Protein AF-A0A928TLM6-F1 (afdb_monomer_lite)

Structure (mmCIF, N/CA/C/O backbone):
data_AF-A0A928TLM6-F1
#
_entry.id   AF-A0A928TLM6-F1
#
loop_
_atom_site.group_PDB
_atom_site.id
_atom_site.type_symbol
_atom_site.label_atom_id
_atom_site.label_alt_id
_atom_site.label_comp_id
_atom_site.label_asym_id
_atom_site.label_entity_id
_atom_site.label_seq_id
_atom_site.pdbx_PDB_ins_code
_atom_site.Cartn_x
_atom_site.Cartn_y
_atom_site.Cartn_z
_atom_site.occupancy
_atom_site.B_iso_or_equiv
_atom_site.auth_seq_id
_atom_site.auth_comp_id
_atom_site.auth_asym_id
_atom_site.auth_atom_id
_atom_site.pdbx_PDB_model_num
ATOM 1 N N . MET A 1 1 ? -22.500 26.423 -37.626 1.00 42.41 1 MET A N 1
ATOM 2 C CA . MET A 1 1 ? -21.989 25.139 -38.143 1.00 42.41 1 MET A CA 1
ATOM 3 C C . MET A 1 1 ? -21.285 24.426 -37.000 1.00 42.41 1 MET A C 1
ATOM 5 O O . MET A 1 1 ? -20.219 24.840 -36.583 1.00 42.41 1 MET A O 1
ATOM 9 N N . THR A 1 2 ? -22.030 23.483 -36.425 1.00 45.12 2 THR A N 1
ATOM 10 C CA . THR A 1 2 ? -21.665 22.320 -35.600 1.00 45.12 2 THR A CA 1
ATOM 11 C C . THR A 1 2 ? -20.533 22.428 -34.565 1.00 45.12 2 THR A C 1
ATOM 13 O O . THR A 1 2 ? -19.351 22.345 -34.869 1.00 45.12 2 THR A O 1
ATOM 16 N N . ASN A 1 3 ? -20.981 22.476 -33.307 1.00 57.50 3 ASN A N 1
ATOM 17 C CA . ASN A 1 3 ? -20.340 21.979 -32.087 1.00 57.50 3 ASN A CA 1
ATOM 18 C C . ASN A 1 3 ? -19.489 20.704 -32.308 1.00 57.50 3 ASN A C 1
ATOM 20 O O . ASN A 1 3 ? -20.026 19.689 -32.750 1.00 57.50 3 ASN A O 1
ATOM 24 N N . ALA A 1 4 ? -18.218 20.712 -31.895 1.00 57.41 4 ALA A N 1
ATOM 25 C CA . ALA A 1 4 ? -17.391 19.508 -31.734 1.00 57.41 4 ALA A CA 1
ATOM 26 C C . ALA A 1 4 ? -16.547 19.638 -30.451 1.00 57.41 4 ALA A C 1
ATOM 28 O O . ALA A 1 4 ? -15.432 20.143 -30.456 1.00 57.41 4 ALA A O 1
ATOM 29 N N . ARG A 1 5 ? -17.200 19.446 -29.298 1.00 55.75 5 ARG A N 1
ATOM 30 C CA . ARG A 1 5 ? -17.010 18.291 -28.401 1.00 55.75 5 ARG A CA 1
ATOM 31 C C . ARG A 1 5 ? -15.564 18.076 -27.946 1.00 55.75 5 ARG A C 1
ATOM 33 O O . ARG A 1 5 ? -14.765 17.440 -28.623 1.00 55.75 5 ARG A O 1
ATOM 40 N N . SER A 1 6 ? -15.315 18.531 -26.718 1.00 63.03 6 SER A N 1
ATOM 41 C CA . SER A 1 6 ? -14.666 17.758 -25.655 1.00 63.03 6 SER A CA 1
ATOM 42 C C . SER A 1 6 ? -14.364 16.304 -26.047 1.00 63.03 6 SER A C 1
ATOM 44 O O . SER A 1 6 ? -15.284 15.500 -26.061 1.00 63.03 6 SER A O 1
ATOM 46 N N . ASN A 1 7 ? -13.104 15.985 -26.348 1.00 56.19 7 ASN A N 1
ATOM 47 C CA . ASN A 1 7 ? -12.569 14.627 -26.537 1.00 56.19 7 ASN A CA 1
ATOM 48 C C . ASN A 1 7 ? -11.042 14.730 -26.305 1.00 56.19 7 ASN A C 1
ATOM 50 O O . ASN A 1 7 ? -10.360 15.361 -27.101 1.00 56.19 7 ASN A O 1
ATOM 54 N N . ARG A 1 8 ? -10.434 14.239 -25.216 1.00 58.03 8 ARG A N 1
ATOM 55 C CA . ARG A 1 8 ? -10.592 12.913 -24.603 1.00 58.03 8 ARG A CA 1
ATOM 56 C C . ARG A 1 8 ? -10.643 12.956 -23.072 1.00 58.03 8 ARG A C 1
ATOM 58 O O . ARG A 1 8 ? -9.667 13.274 -22.406 1.00 58.03 8 ARG A O 1
ATOM 65 N N . ARG A 1 9 ? -11.781 12.504 -22.551 1.00 60.16 9 ARG A N 1
ATOM 66 C CA . ARG A 1 9 ? -11.966 11.911 -21.219 1.00 60.16 9 ARG A CA 1
ATOM 67 C C . ARG A 1 9 ? -11.669 10.391 -21.248 1.00 60.16 9 ARG A C 1
ATOM 69 O O . ARG A 1 9 ? -12.284 9.647 -20.498 1.00 60.16 9 ARG A O 1
ATOM 76 N N . GLU A 1 10 ? -10.787 9.926 -22.139 1.00 50.03 10 GLU A N 1
ATOM 77 C CA . GLU A 1 10 ? -10.573 8.489 -22.425 1.00 50.03 10 GLU A CA 1
ATOM 78 C C . GLU A 1 10 ? -9.204 7.939 -21.993 1.00 50.03 10 GLU A C 1
ATOM 80 O O . GLU A 1 10 ? -8.877 6.817 -22.346 1.00 50.03 10 GLU A O 1
ATOM 85 N N . GLU A 1 11 ? -8.426 8.665 -21.184 1.00 45.78 11 GLU A N 1
ATOM 86 C CA . GLU A 1 11 ? -7.372 8.039 -20.357 1.00 45.78 11 GLU A CA 1
ATOM 87 C C . GLU A 1 11 ? -7.950 7.799 -18.955 1.00 45.78 11 GLU A C 1
ATOM 89 O O . GLU A 1 11 ? -7.515 8.314 -17.927 1.00 45.78 11 GLU A O 1
ATOM 94 N N . SER A 1 12 ? -9.086 7.116 -18.959 1.00 51.28 12 SER A N 1
ATOM 95 C CA . SER A 1 12 ? -9.782 6.652 -17.779 1.00 51.28 12 SER A CA 1
ATOM 96 C C . SER A 1 12 ? -9.084 5.361 -17.337 1.00 51.28 12 SER A C 1
ATOM 98 O O . SER A 1 12 ? -9.094 4.377 -18.069 1.00 51.28 12 SER A O 1
ATOM 100 N N . VAL A 1 13 ? -8.492 5.390 -16.139 1.00 48.41 13 VAL A N 1
ATOM 101 C CA . VAL A 1 13 ? -8.321 4.246 -15.219 1.00 48.41 13 VAL A CA 1
ATOM 102 C C . VAL A 1 13 ? -7.526 3.013 -15.687 1.00 48.41 13 VAL A C 1
ATOM 104 O O . VAL A 1 13 ? -8.004 1.885 -15.596 1.00 48.41 13 VAL A O 1
ATOM 107 N N . VAL A 1 14 ? -6.246 3.185 -16.030 1.00 48.06 14 VAL A N 1
ATOM 108 C CA . VAL A 1 14 ? -5.250 2.114 -15.812 1.00 48.06 14 VAL A CA 1
ATOM 109 C C . VAL A 1 14 ? -4.160 2.624 -14.869 1.00 48.06 14 VAL A C 1
ATOM 111 O O . VAL A 1 14 ? -3.310 3.418 -15.252 1.00 48.06 14 VAL A O 1
ATOM 114 N N . ALA A 1 15 ? -4.282 2.223 -13.600 1.00 58.38 15 ALA A N 1
ATOM 115 C CA . ALA A 1 15 ? -3.444 2.530 -12.440 1.00 58.38 15 ALA A CA 1
ATOM 116 C C . ALA A 1 15 ? -2.025 3.049 -12.760 1.00 58.38 15 ALA A C 1
ATOM 118 O O . ALA A 1 15 ? -1.083 2.280 -12.942 1.00 58.38 15 ALA A O 1
ATOM 119 N N . GLY A 1 16 ? -1.860 4.376 -12.732 1.00 64.88 16 GLY A N 1
ATOM 120 C CA . GLY A 1 16 ? -0.569 5.074 -12.756 1.00 64.88 16 GLY A CA 1
ATOM 121 C C . GLY A 1 16 ? 0.162 5.019 -11.411 1.00 64.88 16 GLY A C 1
ATOM 122 O O . GLY A 1 16 ? 0.739 6.015 -10.977 1.00 64.88 16 GLY A O 1
ATOM 123 N N . TYR A 1 17 ? 0.087 3.885 -10.714 1.00 75.50 17 TYR A N 1
ATOM 124 C CA . TYR A 1 17 ? 0.724 3.703 -9.417 1.00 75.50 17 TYR A CA 1
ATOM 125 C C . TYR A 1 17 ? 2.089 3.047 -9.591 1.00 75.50 17 TYR A C 1
ATOM 127 O O . TYR A 1 17 ? 2.206 1.952 -10.136 1.00 75.50 17 TYR A O 1
ATOM 135 N N . ASP A 1 18 ? 3.128 3.726 -9.105 1.00 84.69 18 ASP A N 1
ATOM 136 C CA . ASP A 1 18 ? 4.475 3.168 -9.045 1.00 84.69 18 ASP A CA 1
ATOM 137 C C . ASP A 1 18 ? 4.474 1.981 -8.060 1.00 84.69 18 ASP A C 1
ATOM 139 O O . ASP A 1 18 ? 4.206 2.180 -6.869 1.00 84.69 18 ASP A O 1
ATOM 143 N N . PRO A 1 19 ? 4.777 0.751 -8.516 1.00 86.00 19 PRO A N 1
ATOM 144 C CA . PRO A 1 19 ? 4.727 -0.438 -7.674 1.00 86.00 19 PRO A CA 1
ATOM 145 C C . PRO A 1 19 ? 5.738 -0.393 -6.521 1.00 86.00 19 PRO A C 1
ATOM 147 O O . PRO A 1 19 ? 5.555 -1.111 -5.539 1.00 86.00 19 PRO A O 1
ATOM 150 N N . ALA A 1 20 ? 6.776 0.448 -6.592 1.00 89.25 20 ALA A N 1
ATOM 151 C CA . ALA A 1 20 ? 7.758 0.648 -5.528 1.00 89.25 20 ALA A CA 1
ATOM 152 C C . ALA A 1 20 ? 7.353 1.743 -4.522 1.00 89.25 20 ALA A C 1
ATOM 154 O O . ALA A 1 20 ? 8.044 1.948 -3.514 1.00 89.25 20 ALA A O 1
ATOM 155 N N . ARG A 1 21 ? 6.238 2.447 -4.757 1.00 91.19 21 ARG A N 1
ATOM 156 C CA . ARG A 1 21 ? 5.766 3.548 -3.912 1.00 91.19 21 ARG A CA 1
ATOM 157 C C . ARG A 1 21 ? 4.401 3.273 -3.311 1.00 91.19 21 ARG A C 1
ATOM 159 O O . ARG A 1 21 ? 3.549 2.593 -3.866 1.00 91.19 21 ARG A O 1
ATOM 166 N N . CYS A 1 22 ? 4.201 3.841 -2.132 1.00 92.12 22 CYS A N 1
ATOM 167 C CA . CYS A 1 22 ? 2.926 3.821 -1.448 1.00 92.12 22 CYS A CA 1
ATOM 168 C C . CYS A 1 22 ? 1.972 4.829 -2.113 1.00 92.12 22 CYS A C 1
ATOM 170 O O . CYS A 1 22 ? 2.302 6.017 -2.142 1.00 92.12 22 CYS A O 1
ATOM 172 N N . PRO A 1 23 ? 0.775 4.421 -2.569 1.00 90.06 23 PRO A N 1
ATOM 173 C CA . PRO A 1 23 ? -0.202 5.334 -3.172 1.00 90.06 23 PRO A CA 1
ATOM 174 C C . PRO A 1 23 ? -0.771 6.348 -2.167 1.00 90.06 23 PRO A C 1
ATOM 176 O O . PRO A 1 23 ? -1.282 7.389 -2.564 1.00 90.06 23 PRO A O 1
ATOM 179 N N . ARG A 1 24 ? -0.669 6.064 -0.859 1.00 88.75 24 ARG A N 1
ATOM 180 C CA . ARG A 1 24 ? -1.183 6.926 0.216 1.00 88.75 24 ARG A CA 1
ATOM 181 C C . ARG A 1 24 ? -0.237 8.072 0.575 1.00 88.75 24 ARG A C 1
ATOM 183 O O . ARG A 1 24 ? -0.702 9.161 0.885 1.00 88.75 24 ARG A O 1
ATOM 190 N N . CYS A 1 25 ? 1.075 7.829 0.588 1.00 91.12 25 CYS A N 1
ATOM 191 C CA . CYS A 1 25 ? 2.061 8.810 1.066 1.00 91.12 25 CYS A CA 1
ATOM 192 C C . CYS A 1 25 ? 3.225 9.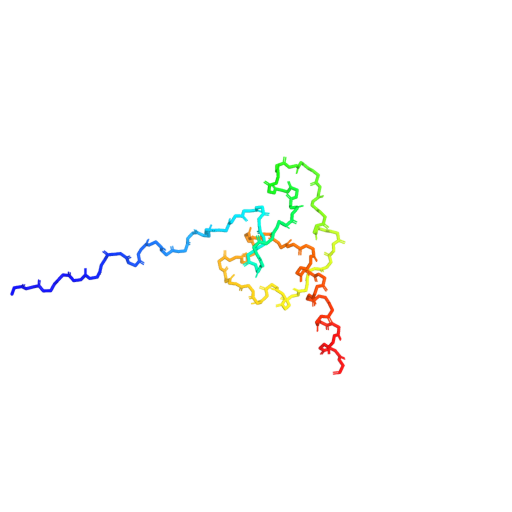080 0.099 1.00 91.12 25 CYS A C 1
ATOM 194 O O . CYS A 1 25 ? 4.075 9.912 0.395 1.00 91.12 25 CYS A O 1
ATOM 196 N N . GLY A 1 26 ? 3.318 8.363 -1.025 1.00 90.31 26 GLY A N 1
ATOM 197 C CA . GLY A 1 26 ? 4.387 8.500 -2.025 1.00 90.31 26 GLY A CA 1
ATOM 198 C C . GLY A 1 26 ? 5.757 7.931 -1.621 1.00 90.31 26 GLY A C 1
ATOM 199 O O . GLY A 1 26 ? 6.677 7.895 -2.446 1.00 90.31 26 GLY A O 1
ATOM 200 N N . ALA A 1 27 ? 5.909 7.473 -0.374 1.00 92.06 27 ALA A N 1
ATOM 201 C CA . ALA A 1 27 ? 7.150 6.895 0.139 1.00 92.06 27 ALA A CA 1
ATOM 202 C C . ALA A 1 27 ? 7.416 5.490 -0.420 1.00 92.06 27 ALA A C 1
ATOM 204 O O . ALA A 1 27 ? 6.501 4.810 -0.884 1.00 92.06 27 ALA A O 1
ATOM 205 N N . VAL A 1 28 ? 8.667 5.032 -0.329 1.00 92.62 28 VAL A N 1
ATOM 206 C CA . VAL A 1 28 ? 9.056 3.675 -0.742 1.00 92.62 28 VAL A CA 1
ATOM 207 C C . VAL A 1 28 ? 8.318 2.640 0.109 1.00 92.62 28 VAL A C 1
ATOM 209 O O . VAL A 1 28 ? 8.302 2.728 1.337 1.00 92.62 28 VAL A O 1
ATOM 212 N N . ASN A 1 29 ? 7.697 1.655 -0.540 1.00 92.81 29 ASN A N 1
ATOM 213 C CA . ASN A 1 29 ? 6.946 0.600 0.147 1.00 92.81 29 ASN A CA 1
ATOM 214 C C . ASN A 1 29 ? 7.798 -0.623 0.534 1.00 92.81 29 ASN A C 1
ATOM 216 O O . ASN A 1 29 ? 7.342 -1.461 1.312 1.00 92.81 29 ASN A O 1
ATOM 220 N N . ALA A 1 30 ? 9.026 -0.715 0.012 1.00 90.56 30 ALA A N 1
ATOM 221 C CA . ALA A 1 30 ? 9.939 -1.845 0.193 1.00 90.56 30 ALA A CA 1
ATOM 222 C C . ALA A 1 30 ? 9.303 -3.200 -0.180 1.00 90.56 30 ALA A C 1
ATOM 224 O O . ALA A 1 30 ? 9.544 -4.217 0.471 1.00 90.56 30 ALA A O 1
ATOM 225 N N . CYS A 1 31 ? 8.447 -3.213 -1.205 1.00 91.44 31 CYS A N 1
ATOM 226 C CA . CYS A 1 31 ? 7.778 -4.423 -1.648 1.00 91.44 31 CYS A CA 1
ATOM 227 C C .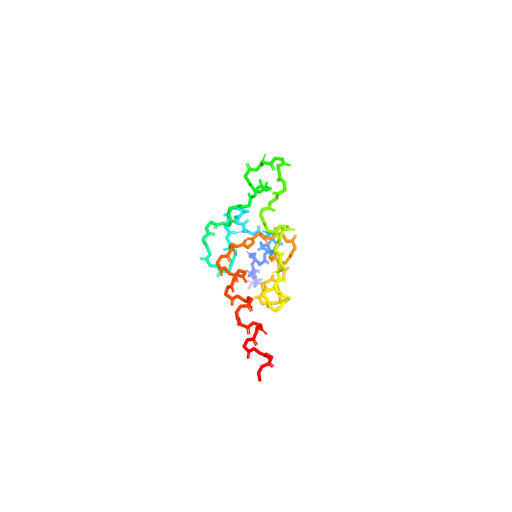 CYS A 1 31 ? 8.750 -5.356 -2.383 1.00 91.44 31 CYS A C 1
ATOM 229 O O . CYS A 1 31 ? 9.304 -4.994 -3.420 1.00 91.44 31 CYS A 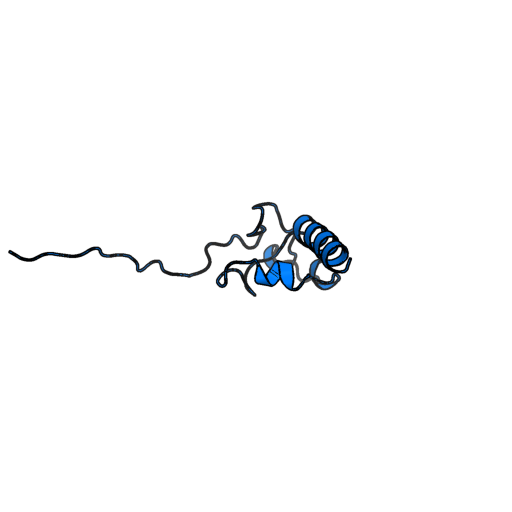O 1
ATOM 231 N N . ALA A 1 32 ? 8.906 -6.583 -1.873 1.00 91.56 32 ALA A N 1
ATOM 232 C CA . ALA A 1 32 ? 9.734 -7.616 -2.499 1.00 91.56 32 ALA A CA 1
ATOM 233 C C . ALA A 1 32 ? 9.252 -7.946 -3.924 1.00 91.56 32 ALA A C 1
ATOM 235 O O . ALA A 1 32 ? 10.059 -8.023 -4.843 1.00 91.56 32 ALA A O 1
ATOM 236 N N . MET A 1 33 ? 7.932 -8.030 -4.132 1.00 89.44 33 MET A N 1
ATOM 237 C CA . MET A 1 33 ? 7.352 -8.316 -5.451 1.00 89.44 33 MET A CA 1
ATOM 238 C C . MET A 1 33 ? 7.615 -7.186 -6.454 1.00 89.44 33 MET A C 1
ATOM 240 O O . MET A 1 33 ? 7.961 -7.456 -7.599 1.00 89.44 33 MET A O 1
ATOM 244 N N . ALA A 1 34 ? 7.522 -5.924 -6.020 1.00 89.06 34 ALA A N 1
ATOM 245 C CA . ALA A 1 34 ? 7.843 -4.773 -6.867 1.00 89.06 34 ALA A CA 1
ATOM 246 C C . ALA A 1 34 ? 9.341 -4.688 -7.202 1.00 89.06 34 ALA A C 1
ATOM 248 O O . ALA A 1 34 ? 9.710 -4.211 -8.270 1.00 89.06 34 ALA A O 1
ATOM 249 N N . ALA A 1 35 ? 10.198 -5.171 -6.299 1.00 89.31 35 ALA A N 1
ATOM 250 C CA . ALA A 1 35 ? 11.638 -5.266 -6.510 1.00 89.31 35 ALA A CA 1
ATOM 251 C C . ALA A 1 35 ? 12.062 -6.490 -7.351 1.00 89.31 35 ALA A C 1
ATOM 253 O O . ALA A 1 35 ? 13.247 -6.629 -7.647 1.00 89.31 35 ALA A O 1
ATOM 254 N N . GLY A 1 36 ? 11.133 -7.381 -7.723 1.00 90.94 36 GLY A N 1
ATOM 255 C CA . GLY A 1 36 ? 11.446 -8.627 -8.434 1.00 90.94 36 GLY A CA 1
ATOM 256 C C . GLY A 1 36 ? 12.144 -9.681 -7.565 1.00 90.94 36 GLY A C 1
ATOM 257 O O . GLY A 1 36 ? 12.824 -10.562 -8.086 1.00 90.94 36 GLY A O 1
ATOM 258 N N . ASP A 1 37 ? 12.006 -9.591 -6.243 1.00 90.38 37 ASP A N 1
ATOM 259 C CA . ASP A 1 37 ? 12.580 -10.541 -5.296 1.00 90.38 37 ASP A CA 1
ATOM 260 C C . ASP A 1 37 ? 11.644 -11.755 -5.122 1.00 90.38 37 ASP A C 1
ATOM 262 O O . ASP A 1 37 ? 10.455 -11.575 -4.842 1.00 90.38 37 ASP A O 1
ATOM 266 N N . PRO A 1 38 ? 12.147 -12.998 -5.256 1.00 89.31 38 PRO A N 1
ATOM 267 C CA . PRO A 1 38 ? 11.340 -14.209 -5.097 1.00 89.31 38 PRO A CA 1
ATOM 268 C C . PRO A 1 38 ? 10.920 -14.495 -3.644 1.00 89.31 38 PRO A C 1
ATOM 270 O O . PRO A 1 38 ? 10.130 -15.408 -3.399 1.00 89.31 38 PRO A O 1
ATOM 273 N N . ARG A 1 39 ? 11.462 -13.777 -2.655 1.00 90.75 39 ARG A N 1
ATOM 274 C CA . ARG A 1 39 ? 11.124 -13.966 -1.239 1.00 90.75 39 ARG A CA 1
ATOM 275 C C . ARG A 1 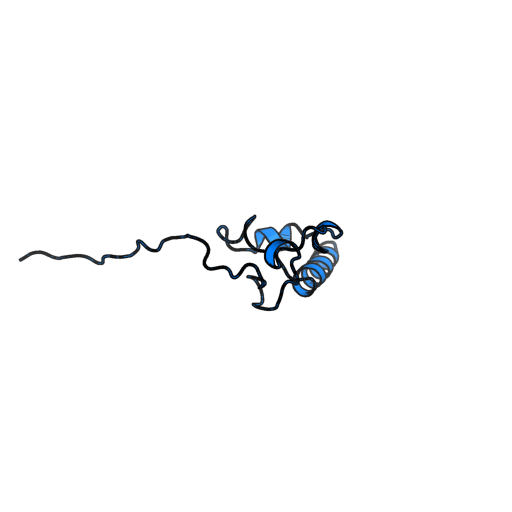39 ? 9.752 -13.363 -0.906 1.00 90.75 39 ARG A C 1
ATOM 277 O O . ARG A 1 39 ? 9.365 -12.346 -1.481 1.00 90.75 39 ARG A O 1
ATOM 284 N N . PRO A 1 40 ? 9.025 -13.927 0.079 1.00 89.88 40 PRO A N 1
ATOM 285 C CA . PRO A 1 40 ? 7.773 -13.337 0.538 1.00 89.88 40 PRO A CA 1
ATOM 286 C C . PRO A 1 40 ? 8.011 -11.917 1.062 1.00 89.88 40 PRO A C 1
ATOM 288 O O . PRO A 1 40 ? 8.927 -11.683 1.858 1.00 89.88 40 PRO A O 1
ATOM 291 N N . CYS A 1 41 ? 7.171 -10.978 0.624 1.00 92.25 41 CYS A N 1
ATOM 292 C CA . CYS A 1 41 ? 7.238 -9.587 1.055 1.00 92.25 41 CYS A CA 1
ATOM 293 C C . CYS A 1 41 ? 6.991 -9.466 2.566 1.00 92.25 41 CYS A C 1
ATOM 295 O O . CYS A 1 41 ? 6.206 -10.215 3.143 1.00 92.25 41 CYS A O 1
ATOM 297 N N . TRP A 1 42 ? 7.616 -8.485 3.219 1.00 90.56 42 TRP A N 1
ATOM 298 C CA . TRP A 1 42 ? 7.404 -8.218 4.645 1.00 90.56 42 TRP A CA 1
ATOM 299 C C . TRP A 1 42 ? 5.920 -7.983 4.979 1.00 90.56 42 TRP A C 1
ATOM 301 O O . TRP A 1 42 ? 5.470 -8.371 6.057 1.00 90.56 42 TRP A O 1
ATOM 311 N N . CYS A 1 43 ? 5.150 -7.406 4.043 1.00 90.88 4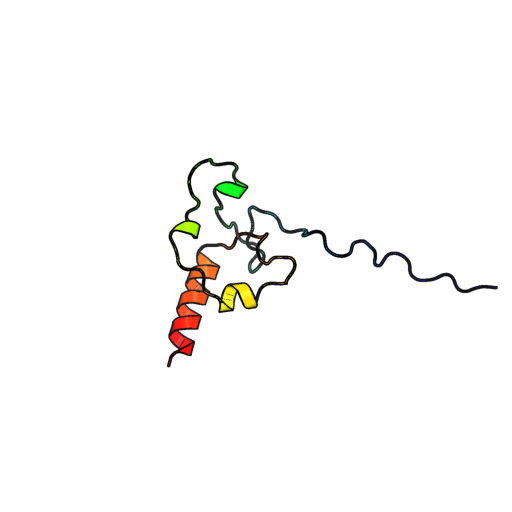3 CYS A N 1
ATOM 312 C CA . CYS A 1 43 ? 3.741 -7.086 4.251 1.00 90.88 43 CYS A CA 1
ATOM 313 C C . CYS A 1 43 ? 2.861 -8.334 4.424 1.00 90.88 43 CYS A C 1
ATOM 315 O O . CYS A 1 43 ? 1.810 -8.246 5.045 1.00 90.88 43 CYS A O 1
ATOM 317 N N . THR A 1 44 ? 3.299 -9.511 3.956 1.00 90.56 44 THR A N 1
ATOM 318 C CA . THR A 1 44 ? 2.541 -10.765 4.120 1.00 90.56 44 THR A CA 1
ATOM 319 C C . THR A 1 44 ? 2.636 -11.333 5.536 1.00 90.56 44 THR A C 1
ATOM 321 O O . THR A 1 44 ? 2.014 -12.349 5.831 1.00 90.56 44 THR A O 1
ATOM 324 N N . ARG A 1 45 ? 3.465 -10.734 6.399 1.00 90.69 45 ARG A N 1
ATOM 325 C CA . ARG A 1 45 ? 3.676 -11.154 7.794 1.00 90.69 45 ARG A CA 1
ATOM 326 C C . ARG A 1 45 ? 2.981 -10.237 8.798 1.00 90.69 45 ARG A C 1
ATOM 328 O O . ARG A 1 45 ? 3.104 -10.463 9.997 1.00 90.69 45 ARG A O 1
ATOM 335 N N . VAL A 1 46 ? 2.298 -9.198 8.324 1.00 90.38 46 VAL A N 1
ATOM 336 C CA . VAL A 1 46 ? 1.575 -8.236 9.160 1.00 90.38 46 VAL A CA 1
ATOM 337 C C . VAL A 1 46 ? 0.098 -8.239 8.794 1.00 90.38 46 VAL A C 1
ATOM 339 O O . VAL A 1 46 ? -0.283 -8.600 7.682 1.00 90.38 46 VAL A O 1
ATOM 342 N N . VAL A 1 47 ? -0.737 -7.815 9.735 1.00 90.12 47 VAL A N 1
ATOM 343 C CA . VAL A 1 47 ? -2.158 -7.587 9.479 1.00 90.12 47 VAL A CA 1
ATOM 344 C C . VAL A 1 47 ? -2.315 -6.193 8.883 1.00 90.12 47 VAL A C 1
ATOM 346 O O . VAL A 1 47 ? -1.891 -5.208 9.486 1.00 90.12 47 VAL A O 1
ATOM 349 N N . VAL A 1 48 ? -2.910 -6.110 7.694 1.00 90.50 48 VAL A N 1
ATOM 350 C CA . VAL A 1 48 ? -3.242 -4.830 7.059 1.00 90.50 48 VAL A CA 1
ATOM 351 C C . VAL A 1 48 ? -4.653 -4.426 7.494 1.00 90.50 48 VAL A C 1
ATOM 353 O O . VAL A 1 48 ? -5.586 -5.188 7.237 1.00 90.50 48 VAL A O 1
ATOM 356 N N . PRO A 1 49 ? -4.843 -3.265 8.147 1.00 91.00 49 PRO A N 1
ATOM 357 C CA . PRO A 1 49 ? -6.165 -2.834 8.594 1.00 91.00 49 PRO A CA 1
ATOM 358 C C . PRO A 1 49 ? -7.137 -2.650 7.423 1.00 91.00 49 PRO A C 1
ATOM 360 O O . PRO A 1 49 ? -6.796 -2.006 6.431 1.00 91.00 49 PRO A O 1
ATOM 363 N N . ALA A 1 50 ? -8.368 -3.153 7.555 1.00 89.75 50 ALA A N 1
ATOM 364 C CA . ALA A 1 50 ? -9.397 -3.007 6.520 1.00 89.75 50 ALA A CA 1
ATOM 365 C C . ALA A 1 50 ? -9.715 -1.531 6.234 1.00 89.75 50 ALA A C 1
ATOM 367 O O . ALA A 1 50 ? -9.719 -1.122 5.080 1.00 89.75 50 ALA A O 1
ATOM 368 N N . ALA A 1 51 ? -9.818 -0.701 7.279 1.00 89.06 51 ALA A N 1
ATOM 369 C CA . ALA A 1 51 ? -10.043 0.738 7.142 1.00 89.06 51 ALA A CA 1
ATOM 370 C C . ALA A 1 51 ? -8.964 1.447 6.296 1.00 89.06 51 ALA A C 1
ATOM 372 O O . ALA A 1 51 ? -9.260 2.404 5.581 1.00 89.06 51 ALA A O 1
ATOM 373 N N . LEU A 1 52 ? -7.712 0.967 6.332 1.00 90.69 52 LEU A N 1
ATOM 374 C CA . LEU A 1 52 ? -6.643 1.486 5.474 1.00 90.69 52 LEU A CA 1
ATOM 375 C C . LEU A 1 52 ? -6.888 1.142 4.006 1.00 90.69 52 LEU A C 1
ATOM 377 O O . LEU A 1 52 ? -6.650 1.988 3.149 1.00 90.69 52 LEU A O 1
ATOM 381 N N . LEU A 1 53 ? -7.339 -0.083 3.730 1.00 89.81 53 LEU A N 1
ATOM 382 C CA . LEU A 1 53 ? -7.665 -0.545 2.383 1.00 89.81 53 LEU A CA 1
ATOM 383 C C . LEU A 1 53 ? -8.906 0.167 1.839 1.00 89.81 53 LEU A C 1
ATOM 385 O O . LEU A 1 53 ? -8.904 0.578 0.684 1.00 89.81 53 LEU A O 1
ATOM 389 N N . ASP A 1 54 ? -9.924 0.374 2.671 1.00 89.12 54 ASP A N 1
ATOM 390 C CA . ASP A 1 54 ? -11.160 1.064 2.296 1.00 89.12 54 ASP A CA 1
ATOM 391 C C . ASP A 1 54 ? -10.926 2.539 1.967 1.00 89.12 54 ASP A C 1
ATOM 393 O O . ASP A 1 54 ? -11.561 3.075 1.059 1.00 89.12 54 ASP A O 1
ATOM 397 N N . ALA A 1 55 ? -9.968 3.173 2.650 1.00 87.44 55 ALA A N 1
ATOM 398 C CA . ALA A 1 55 ? -9.548 4.546 2.391 1.00 87.44 55 ALA A CA 1
ATOM 399 C C . ALA A 1 55 ? -8.728 4.716 1.097 1.00 87.44 55 ALA A C 1
ATOM 401 O O . ALA A 1 55 ? -8.402 5.848 0.733 1.00 87.44 55 ALA A O 1
ATOM 402 N N . LEU A 1 56 ? -8.343 3.627 0.420 1.00 86.25 56 LEU A N 1
ATOM 403 C CA . LEU A 1 56 ? -7.666 3.722 -0.870 1.00 86.25 56 LEU A CA 1
ATOM 404 C C . LEU A 1 56 ? -8.658 4.021 -2.002 1.00 86.25 56 LEU A C 1
ATOM 406 O O . LEU A 1 56 ? -9.816 3.610 -1.941 1.00 86.25 56 LEU A O 1
ATOM 410 N N . PRO A 1 57 ? -8.194 4.679 -3.073 1.00 83.94 57 PRO A N 1
ATOM 411 C CA . PRO A 1 57 ? -8.899 4.710 -4.349 1.00 83.94 57 PRO A CA 1
ATOM 412 C C . PRO A 1 57 ? -9.182 3.294 -4.874 1.00 83.94 57 PRO A C 1
ATOM 414 O O . PRO A 1 57 ? -8.351 2.397 -4.712 1.00 83.94 57 PRO A O 1
ATOM 417 N N . ASP A 1 58 ? -10.335 3.082 -5.511 1.00 83.56 58 ASP A N 1
ATOM 418 C CA . ASP A 1 58 ? -10.742 1.755 -6.000 1.00 83.56 58 ASP A CA 1
ATOM 419 C C . ASP A 1 58 ? -9.774 1.172 -7.042 1.00 83.56 58 ASP A C 1
ATOM 421 O O . ASP A 1 58 ? -9.602 -0.041 -7.114 1.00 83.56 58 ASP A O 1
ATOM 425 N N . ASP A 1 59 ? -9.085 2.024 -7.798 1.00 82.50 59 ASP A N 1
ATOM 426 C CA . ASP A 1 59 ? -8.051 1.652 -8.768 1.00 82.50 59 ASP A CA 1
ATOM 427 C C . ASP A 1 59 ? -6.702 1.278 -8.124 1.00 82.50 59 ASP A C 1
ATOM 429 O O . ASP A 1 59 ? -5.873 0.625 -8.759 1.00 82.50 59 ASP A O 1
ATOM 433 N N . ALA A 1 60 ? -6.477 1.646 -6.859 1.00 85.06 60 ALA A N 1
ATOM 434 C CA . ALA A 1 60 ? -5.308 1.236 -6.081 1.00 85.06 60 ALA A CA 1
ATOM 435 C C . ALA A 1 60 ? -5.549 -0.063 -5.288 1.00 85.06 60 ALA A C 1
ATOM 437 O O . ALA A 1 60 ? -4.589 -0.760 -4.935 1.00 85.06 60 ALA A O 1
ATOM 438 N N . LYS A 1 61 ? -6.812 -0.402 -4.991 1.00 86.06 61 LYS A N 1
ATOM 439 C CA . LYS A 1 61 ? -7.183 -1.587 -4.200 1.00 86.06 61 LYS A CA 1
ATOM 440 C C . LYS A 1 61 ? -6.793 -2.872 -4.930 1.00 86.06 61 LYS A C 1
ATOM 442 O O . LYS A 1 61 ? -7.131 -3.082 -6.087 1.00 86.06 61 LYS A O 1
ATOM 447 N N . GLY A 1 62 ? -6.060 -3.746 -4.241 1.00 83.19 62 GLY A N 1
ATOM 448 C CA . GLY A 1 62 ? -5.604 -5.030 -4.791 1.00 83.19 62 GLY A CA 1
ATOM 449 C C . GLY A 1 62 ? -4.490 -4.934 -5.842 1.00 83.19 62 GLY A C 1
ATOM 450 O O . GLY A 1 62 ? -4.018 -5.971 -6.299 1.00 83.19 62 GLY A O 1
ATOM 451 N N . VAL A 1 63 ? -4.042 -3.724 -6.197 1.00 84.75 63 VAL A N 1
ATOM 452 C CA . VAL A 1 63 ? -3.002 -3.493 -7.213 1.00 84.75 63 VAL A CA 1
ATOM 453 C C . VAL A 1 63 ? -1.762 -2.838 -6.602 1.00 84.75 63 VAL A C 1
ATOM 45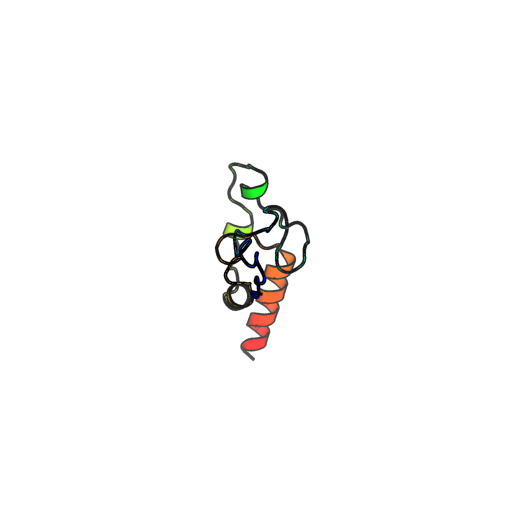5 O O . VAL A 1 63 ? -0.641 -3.279 -6.851 1.00 84.75 63 VAL A O 1
ATOM 458 N N . ALA A 1 64 ? -1.935 -1.803 -5.775 1.00 88.19 64 ALA A N 1
ATOM 459 C CA . ALA A 1 64 ? -0.829 -1.018 -5.237 1.00 88.19 64 ALA A CA 1
ATOM 460 C C . ALA A 1 64 ? -0.365 -1.507 -3.854 1.00 88.19 64 ALA A C 1
ATOM 462 O O . ALA A 1 64 ? -1.158 -1.863 -2.982 1.00 88.19 64 ALA A O 1
ATOM 463 N N . CYS A 1 65 ? 0.950 -1.482 -3.630 1.00 91.50 65 CYS A N 1
ATOM 464 C CA . CYS A 1 65 ? 1.563 -1.903 -2.371 1.00 91.50 65 CYS A CA 1
ATOM 465 C C . CYS A 1 65 ? 1.701 -0.735 -1.376 1.00 91.50 65 CYS A C 1
ATOM 467 O O . CYS A 1 65 ? 2.090 0.374 -1.743 1.00 91.50 65 CYS A O 1
ATOM 469 N N . LEU A 1 66 ? 1.443 -0.999 -0.091 1.00 92.31 66 LEU A N 1
ATOM 470 C CA . LEU A 1 66 ? 1.505 -0.017 1.001 1.00 92.31 66 LEU A CA 1
ATOM 471 C C . LEU A 1 66 ? 2.843 -0.075 1.745 1.00 92.31 66 LEU A C 1
ATOM 473 O O . LEU A 1 66 ? 3.452 -1.136 1.855 1.00 92.31 66 LEU A O 1
ATOM 477 N N . CYS A 1 67 ? 3.296 1.057 2.289 1.00 93.88 67 CYS A N 1
ATOM 478 C CA . CYS A 1 67 ? 4.503 1.099 3.118 1.00 93.88 67 CYS A CA 1
ATOM 479 C C . CYS A 1 67 ? 4.216 0.747 4.587 1.00 93.88 67 CYS A C 1
ATOM 481 O O . CYS A 1 67 ? 3.110 0.962 5.089 1.00 93.88 67 CYS A O 1
ATOM 483 N N . ALA A 1 68 ? 5.243 0.270 5.298 1.00 92.50 68 ALA A N 1
ATOM 484 C CA . ALA A 1 68 ? 5.146 -0.128 6.705 1.00 92.50 68 ALA A CA 1
ATOM 485 C C . ALA A 1 68 ? 4.639 0.999 7.614 1.00 92.50 68 ALA A C 1
ATOM 487 O O . ALA A 1 68 ? 3.838 0.742 8.505 1.00 92.50 68 ALA A O 1
ATOM 488 N N . ALA A 1 69 ? 5.034 2.247 7.345 1.00 92.69 69 ALA A N 1
ATOM 489 C CA . ALA A 1 69 ? 4.575 3.404 8.111 1.00 92.69 69 ALA A CA 1
ATOM 490 C C . ALA A 1 69 ? 3.057 3.618 7.993 1.00 92.69 69 ALA A C 1
ATOM 492 O O . ALA A 1 69 ? 2.389 3.837 8.997 1.00 92.69 69 ALA A O 1
ATOM 493 N N . CYS A 1 70 ? 2.486 3.504 6.788 1.00 93.31 70 CYS A N 1
ATOM 494 C CA . CYS A 1 70 ? 1.039 3.643 6.609 1.00 93.31 70 CYS A CA 1
ATOM 495 C C . CYS A 1 70 ? 0.265 2.507 7.283 1.00 93.31 70 CYS A C 1
ATOM 497 O O . CYS A 1 70 ? -0.779 2.767 7.872 1.00 93.31 70 CYS A O 1
ATOM 499 N N . ILE A 1 71 ? 0.781 1.275 7.220 1.00 92.56 71 ILE A N 1
ATOM 500 C CA . ILE A 1 71 ? 0.159 0.125 7.889 1.00 92.56 71 ILE A CA 1
ATOM 501 C C . ILE A 1 71 ? 0.216 0.294 9.412 1.00 92.56 71 ILE A C 1
ATOM 503 O O . ILE A 1 71 ? -0.798 0.107 10.075 1.00 92.56 71 ILE A O 1
ATOM 507 N N . ALA A 1 72 ? 1.364 0.702 9.960 1.00 91.88 72 ALA A N 1
ATOM 508 C CA . ALA A 1 72 ? 1.532 0.932 11.393 1.00 91.88 72 ALA A CA 1
ATOM 509 C C . ALA A 1 72 ? 0.636 2.068 11.910 1.00 91.88 72 ALA A C 1
ATOM 511 O O . ALA A 1 72 ? -0.024 1.904 12.933 1.00 91.88 72 ALA A O 1
ATOM 512 N N . ASN A 1 73 ? 0.555 3.186 11.181 1.00 91.88 73 ASN A N 1
ATOM 513 C CA . ASN A 1 73 ? -0.317 4.300 11.553 1.00 91.88 73 ASN A CA 1
ATOM 514 C C . ASN A 1 73 ? -1.788 3.877 11.558 1.00 91.88 73 ASN A C 1
ATOM 516 O O . ASN A 1 73 ? -2.493 4.141 12.523 1.00 91.88 73 ASN A O 1
ATOM 520 N N . ALA A 1 74 ? -2.235 3.158 10.527 1.00 91.19 74 ALA A N 1
ATOM 521 C CA . ALA A 1 74 ? -3.612 2.681 10.478 1.00 91.19 74 ALA A CA 1
ATOM 522 C C . ALA A 1 74 ? -3.921 1.629 11.554 1.00 91.19 74 ALA A C 1
ATOM 524 O O . ALA A 1 74 ? -5.052 1.542 12.022 1.00 91.19 74 ALA A O 1
ATOM 525 N N . ALA A 1 75 ? -2.933 0.821 11.952 1.00 87.75 75 ALA A N 1
ATOM 526 C CA . ALA A 1 75 ? -3.095 -0.120 13.056 1.00 87.75 75 ALA A CA 1
ATOM 527 C C . ALA A 1 75 ? -3.292 0.619 14.390 1.00 87.75 75 ALA A C 1
ATOM 529 O O . ALA A 1 75 ? -4.153 0.229 15.172 1.00 87.75 75 ALA A O 1
ATOM 530 N N . ALA A 1 76 ? -2.562 1.717 14.614 1.00 84.31 76 ALA A N 1
ATOM 531 C CA . ALA A 1 76 ? -2.762 2.580 15.779 1.00 84.31 76 ALA A CA 1
ATOM 532 C C . ALA A 1 76 ? -4.113 3.326 15.743 1.00 84.31 76 ALA A C 1
ATOM 534 O O . ALA A 1 76 ? -4.758 3.487 16.774 1.00 84.31 76 ALA A O 1
ATOM 535 N N . GLU A 1 77 ? -4.572 3.746 14.559 1.00 77.12 77 GLU A N 1
ATOM 536 C CA . GLU A 1 77 ? -5.890 4.375 14.366 1.00 77.12 77 GLU A CA 1
ATOM 537 C C . GLU A 1 77 ? -7.048 3.391 14.634 1.00 77.12 77 GLU A C 1
ATOM 539 O O . GLU A 1 77 ? -8.058 3.772 15.223 1.00 77.12 77 GLU A O 1
ATOM 544 N N . GLY A 1 78 ? -6.903 2.122 14.233 1.00 63.12 78 GLY A N 1
ATOM 545 C CA . GLY A 1 78 ? -7.907 1.074 14.456 1.00 63.12 78 GLY A CA 1
ATOM 546 C C . GLY A 1 78 ? -8.047 0.637 15.920 1.00 63.12 78 GLY A C 1
ATOM 547 O O . GLY A 1 78 ? -9.142 0.266 16.341 1.00 63.12 78 GLY A O 1
ATOM 548 N N . ASP A 1 79 ? -6.967 0.726 16.699 1.00 56.09 79 ASP A N 1
ATOM 549 C CA . ASP A 1 79 ? -6.988 0.529 18.155 1.00 56.09 79 ASP A CA 1
ATOM 550 C C . ASP A 1 79 ? -7.718 1.688 18.857 1.00 56.09 79 ASP A C 1
ATOM 552 O O . ASP A 1 79 ? -8.603 1.462 19.678 1.00 56.09 79 ASP A O 1
ATOM 556 N N . ALA A 1 80 ? -7.463 2.932 18.431 1.00 50.62 80 ALA A N 1
ATOM 557 C CA . ALA A 1 80 ? -8.134 4.119 18.967 1.00 50.62 80 ALA A CA 1
ATOM 558 C C . ALA A 1 80 ? -9.639 4.196 18.634 1.00 50.62 80 ALA A C 1
ATOM 560 O O . ALA A 1 80 ? -10.399 4.822 19.369 1.00 50.62 80 ALA A O 1
ATOM 561 N N . ALA A 1 81 ? -10.081 3.573 17.537 1.00 50.66 81 ALA A N 1
ATOM 562 C CA . ALA A 1 81 ? -11.493 3.497 17.153 1.00 50.66 81 ALA A CA 1
ATOM 563 C C . ALA A 1 81 ? -12.293 2.436 17.939 1.00 50.66 81 ALA A C 1
ATOM 565 O O . ALA A 1 81 ? -13.506 2.338 17.759 1.00 50.66 81 ALA A O 1
ATOM 566 N N . SER A 1 82 ? -11.626 1.643 18.786 1.00 46.00 82 SER A N 1
ATOM 567 C CA . SER A 1 82 ? -12.260 0.652 19.668 1.00 46.00 82 SER A CA 1
ATOM 568 C C . SER A 1 82 ? -12.480 1.160 21.104 1.00 46.00 82 SER A C 1
ATOM 570 O O . SER A 1 82 ? -12.889 0.374 21.960 1.00 46.00 82 SER A O 1
ATOM 572 N N . CYS A 1 83 ? -12.218 2.448 21.364 1.00 37.12 83 CYS A N 1
ATOM 573 C CA . CYS A 1 83 ? -12.379 3.114 22.662 1.00 37.12 83 CYS A CA 1
ATOM 574 C C . CYS A 1 83 ? -13.741 3.803 22.816 1.00 37.12 83 CYS A C 1
ATOM 576 O O . CYS A 1 83 ? -14.146 4.523 21.874 1.00 37.12 83 CYS A O 1
#

Radius of gyration: 17.51 Å; chains: 1; bounding box: 35×39×61 Å

Secondary structure (DSSP, 8-state):
-------------S----TTB-TTT-SB---TTTTT-SSPPGGGGSPPPHHHHHTS-TTTTTTSPPPHHHHHHHHHHHHHTT-

Sequence (83 aa):
MTNARSNRREESVVAGYDPARCPRCGAVNACAMAAGDPRPCWCTRVVVPAALLDALPDDAKGVACLCAACIANAAAEGDAASC

pLDDT: mean 79.57, std 16.66, range [37.12, 93.88]

Foldseek 3Di:
DDDDDDDDPPVPADDPAQQQAAPVPRDGQQACVSVVHPDHGPVVVDDADPVLLVPDDPSCRPPHHHHPVSRVVVVVVVVVVVD